Protein AF-A0A2U9IIN0-F1 (afdb_monomer_lite)

pLDDT: mean 88.72, std 10.14, range [49.75, 96.94]

InterPro domains:
  IPR007527 Zinc finger, SWIM-type [PS50966] (30-64)

Radius of gyration: 11.95 Å; chains: 1; bounding box: 28×23×34 Å

Organism: NCBI:txid41673

Secondary structure (DSSP, 8-state):
---EEEEEEEETTEEEEEEEEE-SSSSSEEEEEEEEETTEEEEEEETTS-TT-HHHHHHHHHHHHHHHHHTT-

Structure (mmCIF, N/CA/C/O backbone):
data_AF-A0A2U9IIN0-F1
#
_entry.id   AF-A0A2U9IIN0-F1
#
loop_
_atom_site.group_PDB
_atom_site.id
_atom_site.type_symbol
_atom_site.label_atom_id
_atom_site.label_alt_id
_atom_site.label_comp_id
_atom_site.label_asym_id
_atom_site.label_entity_id
_atom_site.label_seq_id
_atom_site.pdbx_PDB_ins_code
_atom_site.Cartn_x
_atom_site.Cartn_y
_atom_site.Cartn_z
_atom_site.occupancy
_atom_site.B_iso_or_equiv
_atom_site.auth_seq_id
_atom_site.auth_comp_id
_atom_site.auth_asym_id
_atom_site.auth_atom_id
_atom_site.pdbx_PDB_model_num
ATOM 1 N N . MET A 1 1 ? 10.079 -13.480 -2.986 1.00 60.75 1 MET A N 1
ATOM 2 C CA . MET A 1 1 ? 9.926 -12.064 -2.584 1.00 60.75 1 MET A CA 1
ATOM 3 C C . MET A 1 1 ? 8.521 -11.876 -2.043 1.00 60.75 1 MET A C 1
ATOM 5 O O . MET A 1 1 ? 7.587 -12.331 -2.694 1.00 60.75 1 MET A O 1
ATOM 9 N N . ASN A 1 2 ? 8.386 -11.285 -0.855 1.00 82.88 2 ASN A N 1
ATOM 10 C CA . ASN A 1 2 ? 7.098 -11.036 -0.202 1.00 82.88 2 ASN A CA 1
ATOM 11 C C . ASN A 1 2 ? 6.623 -9.601 -0.471 1.00 82.88 2 ASN A C 1
ATOM 13 O O . ASN A 1 2 ? 7.397 -8.770 -0.937 1.00 82.88 2 ASN A O 1
ATOM 17 N N . ILE A 1 3 ? 5.339 -9.337 -0.224 1.00 91.75 3 ILE A N 1
ATOM 18 C CA . ILE A 1 3 ? 4.801 -7.971 -0.203 1.00 91.75 3 ILE A CA 1
ATOM 19 C C . ILE A 1 3 ? 5.231 -7.331 1.115 1.00 91.75 3 ILE A C 1
ATOM 21 O O . ILE A 1 3 ? 5.102 -7.959 2.163 1.00 91.75 3 ILE A O 1
ATOM 25 N N . GLU A 1 4 ? 5.713 -6.094 1.063 1.00 93.62 4 GLU A N 1
ATOM 26 C CA . GLU A 1 4 ? 6.170 -5.362 2.245 1.00 93.62 4 GLU A CA 1
ATOM 27 C C . GLU A 1 4 ? 5.372 -4.069 2.399 1.00 93.62 4 GLU A C 1
ATOM 29 O O . GLU A 1 4 ? 5.262 -3.281 1.458 1.00 93.62 4 GLU A O 1
ATOM 34 N N . ILE A 1 5 ? 4.808 -3.841 3.585 1.00 94.50 5 ILE A N 1
ATOM 35 C CA . ILE A 1 5 ? 4.151 -2.577 3.931 1.00 94.50 5 ILE A CA 1
ATOM 36 C C . ILE A 1 5 ? 5.223 -1.649 4.504 1.00 94.50 5 ILE A C 1
ATOM 38 O O . ILE A 1 5 ? 5.785 -1.931 5.558 1.00 94.50 5 ILE A O 1
ATOM 42 N N . LEU A 1 6 ? 5.497 -0.544 3.814 1.00 95.25 6 LEU A N 1
ATOM 43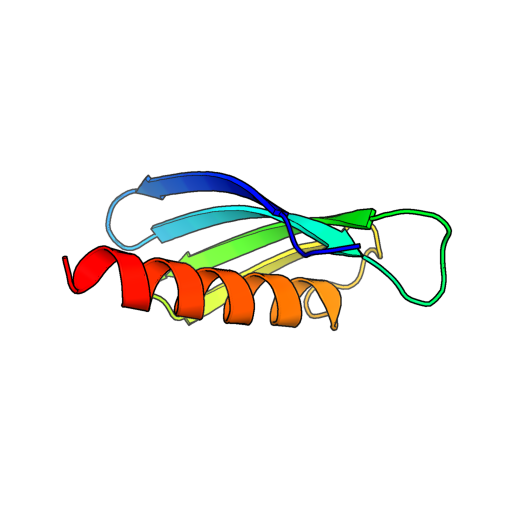 C CA . LEU A 1 6 ? 6.502 0.440 4.220 1.00 95.25 6 LEU A CA 1
ATOM 44 C C . LEU A 1 6 ? 5.930 1.463 5.203 1.00 95.25 6 LEU A C 1
ATOM 46 O O . LEU A 1 6 ? 6.598 1.864 6.152 1.00 95.25 6 LEU A O 1
ATOM 50 N N . SER A 1 7 ? 4.701 1.923 4.964 1.00 95.94 7 SER A N 1
ATOM 51 C CA . SER A 1 7 ? 4.052 2.912 5.821 1.00 95.94 7 SER A CA 1
ATOM 52 C C . SER A 1 7 ? 2.537 2.800 5.754 1.00 95.94 7 SER A C 1
ATOM 54 O O . SER A 1 7 ? 1.967 2.464 4.717 1.00 95.94 7 SER A O 1
ATOM 56 N N . VAL A 1 8 ? 1.889 3.113 6.874 1.00 95.75 8 VAL A N 1
ATOM 57 C CA . VAL A 1 8 ? 0.438 3.250 6.987 1.00 95.75 8 VAL A CA 1
ATOM 58 C C . VAL A 1 8 ? 0.164 4.576 7.683 1.00 95.75 8 VAL A C 1
ATOM 60 O O . VAL A 1 8 ? 0.515 4.743 8.850 1.00 95.75 8 VAL A O 1
ATOM 63 N N . LYS A 1 9 ? -0.477 5.511 6.983 1.00 95.94 9 LYS A N 1
ATOM 64 C CA . LYS A 1 9 ? -0.940 6.785 7.545 1.00 95.94 9 LYS A CA 1
ATOM 65 C C . LYS A 1 9 ? -2.459 6.793 7.571 1.00 95.94 9 LYS A C 1
ATOM 67 O O . LYS A 1 9 ? -3.086 6.519 6.552 1.00 95.94 9 LYS A O 1
ATOM 72 N N . LYS A 1 10 ? -3.046 7.099 8.725 1.00 93.31 10 LYS A N 1
ATOM 73 C CA . LYS A 1 10 ? -4.497 7.220 8.902 1.00 93.31 10 LYS A CA 1
ATOM 74 C C . LYS A 1 10 ? -4.849 8.677 9.174 1.00 93.31 10 LYS A C 1
ATOM 76 O O . LYS A 1 10 ? -4.215 9.293 10.023 1.00 93.31 10 LYS A O 1
ATOM 81 N N . ASP A 1 11 ? -5.844 9.185 8.461 1.00 92.31 11 ASP A N 1
ATOM 82 C CA . ASP A 1 11 ? -6.390 10.534 8.593 1.00 92.31 11 ASP A CA 1
ATOM 83 C C . ASP A 1 11 ? -7.921 10.445 8.521 1.00 92.31 11 ASP A C 1
ATOM 85 O O . ASP A 1 11 ? -8.511 10.298 7.448 1.00 92.31 11 ASP A O 1
ATOM 89 N N . GLY A 1 12 ? -8.571 10.407 9.687 1.00 91.88 12 GLY A N 1
ATOM 90 C CA . GLY A 1 12 ? -10.004 10.122 9.794 1.00 91.88 12 GLY A CA 1
ATOM 91 C C . GLY A 1 12 ? -10.382 8.792 9.130 1.00 91.88 12 GLY A C 1
ATOM 92 O O . GLY A 1 12 ? -9.866 7.733 9.492 1.00 91.88 12 GLY A O 1
ATOM 93 N N . ASN A 1 13 ? -11.266 8.857 8.131 1.00 92.06 13 ASN A N 1
ATOM 94 C CA . ASN A 1 13 ? -11.700 7.694 7.347 1.00 92.06 13 ASN A CA 1
ATOM 95 C C . ASN A 1 13 ? -10.716 7.302 6.238 1.00 92.06 13 ASN A C 1
ATOM 97 O O . ASN A 1 13 ? -10.855 6.223 5.651 1.00 92.06 13 ASN A O 1
ATOM 101 N N . LYS A 1 14 ? -9.729 8.155 5.947 1.00 95.81 14 LYS A N 1
ATOM 102 C CA . LYS A 1 14 ? -8.743 7.912 4.901 1.00 95.81 14 LYS A CA 1
ATOM 103 C C . LYS A 1 14 ? -7.549 7.158 5.460 1.00 95.81 14 LYS A C 1
ATOM 105 O O . LYS A 1 14 ? -7.019 7.474 6.521 1.00 95.81 14 LYS A O 1
ATOM 110 N N . THR A 1 15 ? -7.093 6.155 4.723 1.00 96.25 15 THR A N 1
ATOM 111 C CA . THR A 1 15 ? -5.856 5.435 5.022 1.00 96.25 15 THR A CA 1
ATOM 112 C C . THR A 1 15 ? -4.977 5.402 3.786 1.00 96.25 15 THR A C 1
ATOM 114 O O . THR A 1 15 ? -5.380 4.889 2.749 1.00 96.25 15 THR A O 1
ATOM 117 N N . VAL A 1 16 ? -3.760 5.919 3.901 1.00 96.94 16 VAL A N 1
ATOM 118 C CA . VAL A 1 16 ? -2.732 5.824 2.865 1.00 96.94 16 VAL A CA 1
ATOM 119 C C . VAL A 1 16 ? -1.775 4.707 3.250 1.00 96.94 16 VAL A C 1
ATOM 121 O O . VAL A 1 16 ? -1.251 4.695 4.365 1.00 96.94 16 VAL A O 1
ATOM 124 N N . VAL A 1 17 ? -1.560 3.765 2.338 1.00 96.88 17 VAL A N 1
ATOM 125 C CA . VAL A 1 17 ? -0.635 2.648 2.535 1.00 96.88 17 VAL A CA 1
ATOM 126 C C . VAL A 1 17 ? 0.397 2.664 1.420 1.00 96.88 17 VAL A C 1
ATOM 128 O O . VAL A 1 17 ? 0.048 2.580 0.243 1.00 96.88 17 VAL A O 1
ATOM 131 N N . ASP A 1 18 ? 1.665 2.745 1.800 1.00 96.88 18 ASP A N 1
ATOM 132 C CA . ASP A 1 18 ? 2.809 2.636 0.902 1.00 96.88 18 ASP A CA 1
ATOM 133 C C . ASP A 1 18 ? 3.445 1.253 1.077 1.00 96.88 18 ASP A C 1
ATOM 135 O O . ASP A 1 18 ? 3.652 0.797 2.204 1.00 96.88 18 ASP A O 1
ATOM 139 N N . GLY A 1 19 ? 3.773 0.580 -0.024 1.00 95.44 19 GLY A N 1
ATOM 140 C CA . GLY A 1 19 ? 4.340 -0.763 0.009 1.00 95.44 19 GLY A CA 1
ATOM 141 C C . GLY A 1 19 ? 5.148 -1.143 -1.227 1.00 95.44 19 GLY A C 1
ATOM 142 O O . GLY A 1 19 ? 5.130 -0.460 -2.254 1.00 95.44 19 GLY A O 1
ATOM 143 N N . LEU A 1 20 ? 5.860 -2.261 -1.111 1.00 94.62 20 LEU A N 1
ATOM 144 C CA . LEU A 1 20 ? 6.597 -2.910 -2.189 1.00 94.62 20 LEU A CA 1
ATOM 145 C C . LEU A 1 20 ? 5.871 -4.184 -2.605 1.00 94.62 20 LEU A C 1
ATOM 147 O O . LEU A 1 20 ? 5.577 -5.044 -1.775 1.00 94.62 20 LEU A O 1
ATOM 151 N N . VAL A 1 21 ? 5.594 -4.311 -3.902 1.00 93.56 21 VAL A N 1
ATOM 152 C CA . VAL A 1 21 ? 4.926 -5.485 -4.466 1.00 93.56 21 VAL A CA 1
ATOM 153 C C . VAL A 1 21 ? 5.823 -6.130 -5.518 1.00 93.56 21 VAL A C 1
ATOM 155 O O . VAL A 1 21 ? 6.139 -5.482 -6.516 1.00 93.56 21 VAL A O 1
ATOM 158 N N . PRO A 1 22 ? 6.215 -7.402 -5.348 1.00 90.44 22 PRO A N 1
ATOM 159 C CA . PRO A 1 22 ? 7.045 -8.089 -6.324 1.00 90.44 22 PRO A CA 1
ATOM 160 C C . PRO A 1 22 ? 6.287 -8.283 -7.638 1.00 90.44 22 PRO A C 1
ATOM 162 O O . PRO A 1 22 ? 5.128 -8.724 -7.656 1.00 90.44 22 PRO A O 1
ATOM 165 N N . ALA A 1 23 ? 6.963 -7.994 -8.746 1.00 80.56 23 ALA A N 1
ATOM 166 C CA . ALA A 1 23 ? 6.469 -8.336 -10.069 1.00 80.56 23 ALA A CA 1
ATOM 167 C C . ALA A 1 23 ? 7.089 -9.639 -10.548 1.00 80.56 23 ALA A C 1
ATOM 169 O O . ALA A 1 23 ? 8.263 -9.909 -10.330 1.00 80.56 23 ALA A O 1
ATOM 170 N N . LYS A 1 24 ? 6.292 -10.434 -11.262 1.00 70.94 24 LYS A N 1
ATOM 171 C CA . LYS A 1 24 ? 6.806 -11.625 -11.946 1.00 70.94 24 LYS A CA 1
ATOM 172 C C . LYS A 1 24 ? 7.669 -11.263 -13.164 1.00 70.94 24 LYS A C 1
ATOM 174 O O . LYS A 1 24 ? 8.470 -12.082 -13.587 1.00 70.94 24 LYS A O 1
ATOM 179 N N . CYS A 1 25 ? 7.492 -10.060 -13.716 1.00 64.44 25 CYS A N 1
ATOM 180 C CA . CYS A 1 25 ? 8.061 -9.658 -15.005 1.00 64.44 25 CYS A CA 1
ATOM 181 C C . CYS A 1 25 ? 9.347 -8.824 -14.902 1.00 64.44 25 CYS A C 1
ATOM 183 O O . CYS A 1 25 ? 9.988 -8.592 -15.919 1.00 64.44 25 CYS A O 1
ATOM 185 N N . ALA A 1 26 ? 9.720 -8.348 -13.713 1.00 62.91 26 ALA A N 1
ATOM 186 C CA . ALA A 1 26 ? 10.902 -7.514 -13.518 1.00 62.91 26 ALA A CA 1
ATOM 187 C C . ALA A 1 26 ? 11.707 -8.019 -12.320 1.00 62.91 26 ALA A C 1
ATOM 189 O O . ALA A 1 26 ? 11.135 -8.475 -11.330 1.00 62.91 26 ALA A O 1
ATOM 190 N N . ILE A 1 27 ? 13.034 -7.909 -12.397 1.00 66.31 27 ILE A N 1
ATOM 191 C CA . ILE A 1 27 ? 13.917 -8.132 -11.250 1.00 66.31 27 ILE A CA 1
ATOM 192 C C . ILE A 1 27 ? 13.681 -6.977 -10.269 1.00 66.31 27 ILE A C 1
ATOM 194 O O . ILE A 1 27 ? 14.205 -5.880 -10.446 1.00 66.31 27 ILE A O 1
ATOM 198 N N . GLY A 1 28 ? 12.821 -7.209 -9.274 1.00 81.75 28 GLY A N 1
ATOM 199 C CA . GLY A 1 28 ? 12.551 -6.267 -8.190 1.00 81.75 28 GLY A CA 1
ATOM 200 C C . GLY A 1 28 ? 11.082 -6.156 -7.778 1.00 81.75 28 GLY A C 1
ATOM 201 O O . GLY A 1 28 ? 10.214 -6.940 -8.171 1.00 81.75 28 GLY A O 1
ATOM 202 N N . SER A 1 29 ? 10.818 -5.141 -6.960 1.00 88.88 29 SER A N 1
ATOM 203 C CA . SER A 1 29 ? 9.488 -4.811 -6.453 1.00 88.88 29 SER A CA 1
ATOM 204 C C . SER A 1 29 ? 9.039 -3.453 -6.973 1.00 88.88 29 SER A C 1
ATOM 206 O O . SER A 1 29 ? 9.820 -2.506 -7.033 1.00 88.88 29 SER A O 1
ATOM 208 N N . TYR A 1 30 ? 7.757 -3.344 -7.299 1.00 91.12 30 TYR A N 1
ATOM 209 C CA . TYR A 1 30 ? 7.116 -2.080 -7.624 1.00 91.12 30 TYR A CA 1
ATOM 210 C C . TYR A 1 30 ? 6.740 -1.365 -6.331 1.00 91.12 30 TYR A C 1
ATOM 212 O O . TYR A 1 30 ? 6.097 -1.946 -5.456 1.00 91.12 30 TYR A O 1
ATOM 220 N N . LYS A 1 31 ? 7.094 -0.085 -6.231 1.00 93.50 31 LYS A N 1
ATOM 221 C CA . LYS A 1 31 ? 6.517 0.832 -5.252 1.00 93.50 31 LYS A CA 1
ATOM 222 C C . LYS A 1 31 ? 5.065 1.079 -5.625 1.00 93.50 31 LYS A C 1
ATOM 224 O O . LYS A 1 31 ? 4.740 1.434 -6.765 1.00 93.50 31 LYS A O 1
ATOM 229 N N . VAL A 1 32 ? 4.208 0.867 -4.643 1.00 95.44 32 VAL A N 1
ATOM 230 C CA . VAL A 1 32 ? 2.766 1.000 -4.757 1.00 95.44 32 VAL A CA 1
ATOM 231 C C . VAL A 1 32 ? 2.281 1.830 -3.582 1.00 95.44 32 VAL A C 1
ATOM 233 O O . VAL A 1 32 ? 2.628 1.559 -2.435 1.00 95.44 32 VAL A O 1
ATOM 236 N N . ARG A 1 33 ? 1.445 2.817 -3.875 1.00 96.94 33 ARG A N 1
ATOM 237 C CA . ARG A 1 33 ? 0.649 3.546 -2.898 1.00 96.94 33 ARG A CA 1
ATOM 238 C C . ARG A 1 33 ? -0.814 3.246 -3.160 1.00 96.94 33 ARG A C 1
ATOM 240 O O . ARG A 1 33 ? -1.275 3.398 -4.288 1.00 96.94 33 ARG A O 1
ATOM 247 N N . ILE A 1 34 ? -1.544 2.855 -2.128 1.00 96.75 34 ILE A N 1
ATOM 248 C CA . ILE A 1 34 ? -3.003 2.753 -2.163 1.00 96.75 34 ILE A CA 1
ATOM 249 C C . ILE A 1 34 ? -3.599 3.770 -1.193 1.00 96.75 34 ILE A C 1
ATOM 251 O O . ILE A 1 34 ? -3.045 4.029 -0.124 1.00 96.75 34 ILE A O 1
ATOM 255 N N . ILE A 1 35 ? -4.731 4.346 -1.575 1.00 96.19 35 ILE A N 1
ATOM 256 C CA . ILE A 1 35 ? -5.532 5.235 -0.742 1.00 96.19 35 ILE A CA 1
ATOM 257 C C . ILE A 1 35 ? -6.865 4.541 -0.519 1.00 96.19 35 ILE A C 1
ATOM 259 O O . ILE A 1 35 ? -7.545 4.139 -1.468 1.00 96.19 35 ILE A O 1
ATOM 263 N N . LEU A 1 36 ? -7.218 4.387 0.748 1.00 95.44 36 LEU A N 1
ATOM 264 C CA . LEU A 1 36 ? -8.465 3.798 1.191 1.00 95.44 36 LEU A CA 1
ATOM 265 C C . LEU A 1 36 ? -9.339 4.875 1.820 1.00 95.44 36 LEU A C 1
ATOM 267 O O . LEU A 1 36 ? -8.822 5.727 2.535 1.00 95.44 36 LEU A O 1
ATOM 271 N N . ASP A 1 37 ? -10.646 4.787 1.612 1.00 95.25 37 ASP A N 1
ATOM 272 C CA . ASP A 1 37 ? -11.660 5.507 2.381 1.00 95.25 37 ASP A CA 1
ATOM 273 C C . ASP A 1 37 ? -12.610 4.472 2.986 1.00 95.25 37 ASP A C 1
ATOM 275 O O . ASP A 1 37 ? -13.109 3.604 2.267 1.00 95.25 37 ASP A O 1
ATOM 279 N N . ASN A 1 38 ? -12.800 4.484 4.308 1.00 91.69 38 ASN A N 1
ATOM 280 C CA . ASN A 1 38 ? -13.613 3.476 5.004 1.00 91.69 38 ASN A CA 1
ATOM 281 C C . ASN A 1 38 ? -13.236 2.026 4.607 1.00 91.69 38 ASN A C 1
ATOM 283 O O . ASN A 1 38 ? -14.093 1.190 4.317 1.00 91.69 38 ASN A O 1
ATOM 287 N N . ASN A 1 39 ? -11.930 1.733 4.533 1.00 88.00 39 ASN A N 1
ATOM 288 C CA . ASN A 1 39 ? -11.346 0.452 4.093 1.00 88.00 39 ASN A CA 1
ATOM 289 C C . ASN A 1 39 ? -11.640 0.026 2.635 1.00 88.00 39 ASN A C 1
ATOM 291 O O . ASN A 1 39 ? -11.263 -1.082 2.226 1.00 88.00 39 ASN A O 1
ATOM 295 N N . LYS A 1 40 ? -12.268 0.880 1.824 1.00 92.06 40 LYS A N 1
ATOM 296 C CA . LYS A 1 40 ? -12.458 0.664 0.385 1.00 92.06 40 LYS A C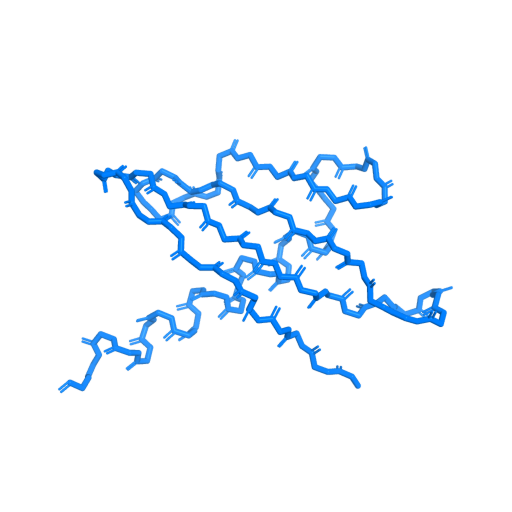A 1
ATOM 297 C C . LYS A 1 40 ? -11.330 1.327 -0.389 1.00 92.06 40 LYS A C 1
ATOM 299 O O . LYS A 1 40 ? -10.975 2.460 -0.094 1.00 92.06 40 LYS A O 1
ATOM 304 N N . LEU A 1 41 ? -10.772 0.626 -1.374 1.00 94.12 41 LEU A N 1
ATOM 305 C CA . LEU A 1 41 ? -9.765 1.189 -2.273 1.00 94.12 41 LEU A CA 1
ATOM 306 C C . LEU A 1 41 ? -10.409 2.273 -3.145 1.00 94.12 41 LEU A C 1
ATOM 308 O O . LEU A 1 41 ? -11.304 1.959 -3.923 1.00 94.12 41 LEU A O 1
ATOM 312 N N . VAL A 1 42 ? -9.966 3.525 -2.999 1.00 94.88 42 VAL A N 1
ATOM 313 C CA . VAL A 1 42 ? -10.493 4.674 -3.764 1.00 94.88 42 VAL A CA 1
ATOM 314 C C . VAL A 1 42 ? -9.500 5.225 -4.779 1.00 94.88 42 VAL A C 1
ATOM 316 O O . VAL A 1 42 ? -9.909 5.855 -5.745 1.00 94.88 42 VAL A O 1
ATOM 319 N N . SER A 1 43 ? -8.200 5.004 -4.578 1.00 94.12 43 SER A N 1
ATOM 320 C CA . SER A 1 43 ? -7.170 5.404 -5.537 1.00 94.12 43 SER A CA 1
ATOM 321 C C . SER A 1 43 ? -5.896 4.594 -5.328 1.00 94.12 43 SER A C 1
ATOM 323 O O . SER A 1 43 ? -5.624 4.110 -4.223 1.00 94.12 43 SER A O 1
ATOM 325 N N . SER A 1 44 ? -5.092 4.465 -6.377 1.00 95.25 44 SER A N 1
ATOM 326 C CA . SER A 1 44 ? -3.769 3.867 -6.288 1.00 95.25 44 SER A CA 1
ATOM 327 C C . SER A 1 44 ? -2.784 4.470 -7.278 1.00 95.25 44 SER A C 1
ATOM 329 O O . SER A 1 44 ? -3.136 4.908 -8.365 1.00 95.25 44 SER A O 1
ATOM 331 N N . GLN A 1 45 ? -1.516 4.478 -6.877 1.00 94.88 45 GLN A N 1
ATOM 332 C CA . GLN A 1 45 ? -0.384 4.865 -7.704 1.00 94.88 45 GLN A CA 1
ATOM 333 C C . GLN A 1 45 ? 0.629 3.729 -7.688 1.00 94.88 45 GLN A C 1
ATOM 335 O O . GLN A 1 45 ? 1.071 3.285 -6.628 1.00 94.88 45 GLN A O 1
ATOM 340 N N . CYS A 1 46 ? 1.017 3.259 -8.866 1.00 92.62 46 CYS A N 1
ATOM 341 C CA . CYS A 1 46 ? 2.035 2.233 -9.011 1.00 92.62 46 CYS A CA 1
ATOM 342 C C . CYS A 1 46 ? 3.103 2.695 -9.997 1.00 92.62 46 CYS A C 1
ATOM 344 O O . CYS A 1 46 ? 2.801 3.347 -10.994 1.00 92.62 46 CYS A O 1
ATOM 346 N N . GLN A 1 47 ? 4.353 2.284 -9.772 1.00 90.75 47 GLN A N 1
ATOM 347 C CA . GLN A 1 47 ? 5.441 2.513 -10.729 1.00 90.75 47 GLN A CA 1
ATOM 348 C C . GLN A 1 47 ? 5.176 1.924 -12.129 1.00 90.75 47 GLN A C 1
ATOM 350 O O . GLN A 1 47 ? 5.827 2.341 -13.081 1.00 90.75 47 GLN A O 1
ATOM 355 N N . CYS A 1 48 ? 4.217 0.999 -12.285 1.00 88.00 48 CYS A N 1
ATOM 356 C CA . CYS A 1 48 ? 3.790 0.501 -13.599 1.00 88.00 48 CYS A CA 1
ATOM 357 C C . CYS A 1 48 ? 2.923 1.494 -14.396 1.00 88.00 48 CYS A C 1
ATOM 359 O O . CYS A 1 48 ? 2.602 1.213 -15.542 1.00 88.00 48 CYS A O 1
ATOM 361 N N . LYS A 1 49 ? 2.594 2.661 -13.820 1.00 85.62 49 LYS A N 1
ATOM 362 C CA . LYS A 1 49 ? 1.799 3.754 -14.413 1.00 85.62 49 LYS A CA 1
ATOM 363 C C . LYS A 1 49 ? 0.312 3.456 -14.628 1.00 85.62 49 LYS A C 1
ATOM 365 O O . LYS A 1 49 ? -0.425 4.359 -15.001 1.00 85.62 49 LYS A O 1
ATOM 370 N N . GLU A 1 50 ? -0.141 2.243 -14.338 1.00 84.50 50 GLU A N 1
ATOM 371 C CA . GLU A 1 50 ? -1.561 1.895 -14.333 1.00 84.50 50 GLU A CA 1
ATOM 372 C C . GLU A 1 50 ? -2.194 2.189 -12.965 1.00 84.50 50 GLU A C 1
ATOM 374 O O . GLU A 1 50 ? -1.676 1.768 -11.922 1.00 84.50 50 GLU A O 1
ATOM 379 N N . GLU A 1 51 ? -3.335 2.885 -12.975 1.00 77.31 51 GLU A N 1
ATOM 380 C CA . GLU A 1 51 ? -4.058 3.285 -11.761 1.00 77.31 51 GLU A CA 1
ATOM 381 C C . GLU A 1 51 ? -4.545 2.071 -10.961 1.00 77.31 51 GLU A C 1
ATOM 383 O O . GLU A 1 51 ? -4.351 2.022 -9.753 1.00 77.31 51 GLU A O 1
ATOM 388 N N . LEU A 1 52 ? -5.101 1.051 -11.622 1.00 86.31 52 LEU A N 1
ATOM 389 C CA . LEU A 1 52 ? -5.721 -0.125 -10.995 1.00 86.31 52 LEU A CA 1
ATOM 390 C C . LEU A 1 52 ? -5.073 -1.429 -11.486 1.00 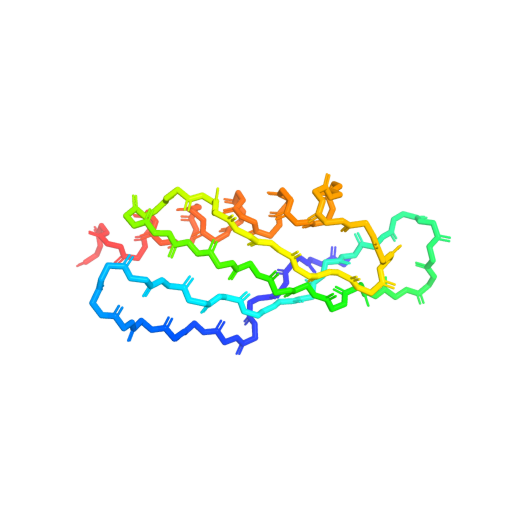86.31 52 LEU A C 1
ATOM 392 O O . LEU A 1 52 ? -5.699 -2.298 -12.084 1.00 86.31 52 LEU A O 1
ATOM 396 N N . CYS A 1 53 ? -3.774 -1.565 -11.231 1.00 90.19 53 CYS A N 1
ATOM 397 C CA . CYS A 1 53 ? -3.004 -2.745 -11.619 1.00 90.19 53 CYS A CA 1
ATOM 398 C C . CYS A 1 53 ? -3.084 -3.889 -10.596 1.00 90.19 53 CYS A C 1
ATOM 400 O O . CYS A 1 53 ? -3.419 -3.712 -9.419 1.00 90.19 53 CYS A O 1
ATOM 402 N N . SER A 1 54 ? -2.632 -5.077 -11.006 1.00 91.44 54 SER A N 1
ATOM 403 C CA . SER A 1 54 ? -2.510 -6.232 -10.107 1.00 91.44 54 SER A CA 1
ATOM 404 C C . SER A 1 54 ? -1.608 -5.964 -8.894 1.00 91.44 54 SER A C 1
ATOM 406 O O . SER A 1 54 ? -1.775 -6.612 -7.862 1.00 91.44 54 SER A O 1
ATOM 408 N N . HIS A 1 55 ? -0.657 -5.025 -8.984 1.00 93.25 55 HIS A N 1
ATOM 409 C CA . HIS A 1 55 ? 0.193 -4.653 -7.852 1.00 93.25 55 HIS A CA 1
ATOM 410 C C . HIS A 1 55 ? -0.599 -3.908 -6.766 1.00 93.25 55 HIS A C 1
ATOM 412 O O . HIS A 1 55 ? -0.487 -4.251 -5.590 1.00 93.25 55 HIS A O 1
ATOM 418 N N . ALA A 1 56 ? -1.451 -2.955 -7.156 1.00 94.56 56 ALA A N 1
ATOM 419 C CA . ALA A 1 56 ? -2.330 -2.228 -6.239 1.00 94.56 56 ALA A CA 1
ATOM 420 C C . ALA A 1 56 ? -3.294 -3.170 -5.508 1.00 94.56 56 ALA A C 1
ATOM 422 O O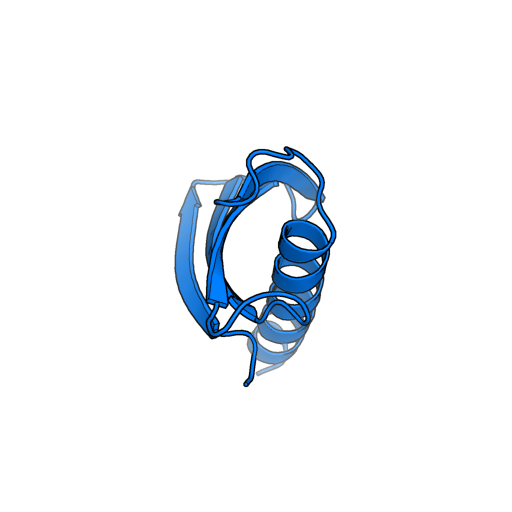 . ALA A 1 56 ? -3.39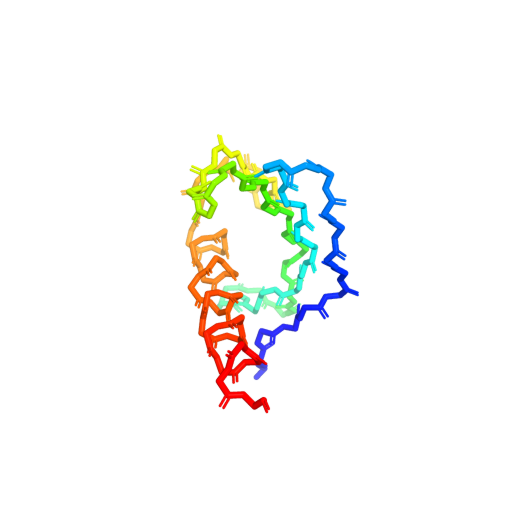3 -3.128 -4.281 1.00 94.56 56 ALA A O 1
ATOM 423 N N . ILE A 1 57 ? -3.925 -4.091 -6.244 1.00 94.06 57 ILE A N 1
ATOM 424 C CA . ILE A 1 57 ? -4.838 -5.085 -5.664 1.00 94.06 57 ILE A CA 1
ATOM 425 C C . ILE A 1 57 ? -4.113 -6.007 -4.678 1.00 94.06 57 ILE A C 1
ATOM 427 O O . ILE A 1 57 ? -4.614 -6.258 -3.583 1.00 94.06 57 ILE A O 1
ATOM 431 N N . LYS A 1 58 ? -2.909 -6.482 -5.022 1.00 94.19 58 LYS A N 1
ATOM 432 C CA . LYS A 1 58 ? -2.093 -7.309 -4.121 1.00 94.19 58 LYS A CA 1
ATOM 433 C C . LYS A 1 58 ? -1.748 -6.579 -2.826 1.00 94.19 58 LYS A C 1
ATOM 435 O O . LYS A 1 58 ? -1.908 -7.166 -1.757 1.00 94.19 58 LYS A O 1
ATOM 440 N N . LEU A 1 59 ? -1.315 -5.316 -2.908 1.00 95.25 59 LEU A N 1
ATOM 441 C CA . LEU A 1 59 ? -1.023 -4.523 -1.713 1.00 95.25 59 LEU A CA 1
ATOM 442 C C . LEU A 1 59 ? -2.281 -4.324 -0.860 1.00 95.25 59 LEU A C 1
ATOM 444 O O . LEU A 1 59 ? -2.223 -4.485 0.355 1.00 95.25 59 LEU A O 1
ATOM 448 N N . TYR A 1 60 ? -3.424 -4.040 -1.488 1.00 95.69 60 TYR A N 1
ATOM 449 C CA . TYR A 1 60 ? -4.702 -3.880 -0.797 1.00 95.69 60 TYR A CA 1
ATOM 450 C C . TYR A 1 60 ? -5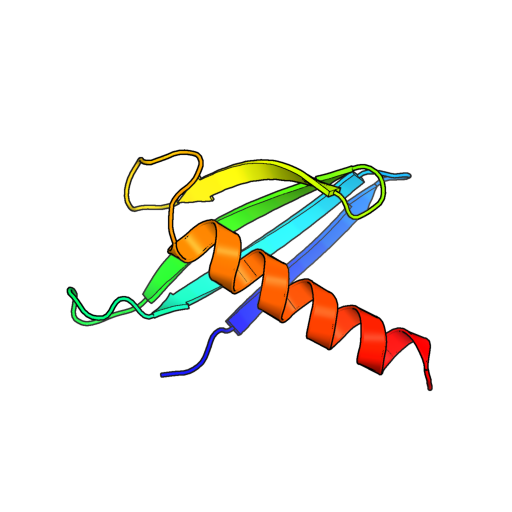.125 -5.139 -0.036 1.00 95.69 60 TYR A C 1
ATOM 452 O O . TYR A 1 60 ? -5.439 -5.068 1.153 1.00 95.69 60 TYR A O 1
ATOM 460 N N . LEU A 1 61 ? -5.101 -6.299 -0.696 1.00 94.31 61 LEU A N 1
ATOM 461 C CA . LEU A 1 61 ? -5.451 -7.574 -0.068 1.00 94.31 61 LEU A CA 1
ATOM 462 C C . LEU A 1 61 ? -4.499 -7.909 1.082 1.00 94.31 61 LEU A C 1
ATOM 464 O O . LEU A 1 61 ? -4.946 -8.319 2.153 1.00 94.31 61 LEU A O 1
ATOM 468 N N . HIS A 1 62 ? -3.200 -7.678 0.882 1.00 94.50 62 HIS A N 1
ATOM 469 C CA . HIS A 1 62 ? -2.192 -7.906 1.909 1.00 94.50 62 HIS A CA 1
ATOM 470 C C . HIS A 1 62 ? -2.398 -6.989 3.124 1.00 94.50 62 HIS A C 1
ATOM 472 O O . HIS A 1 62 ? -2.425 -7.466 4.258 1.00 94.50 62 HIS A O 1
ATOM 478 N N . TYR A 1 63 ? -2.643 -5.695 2.899 1.00 94.56 63 TYR A N 1
ATOM 479 C CA . TYR A 1 63 ? -2.968 -4.745 3.962 1.00 94.56 63 TYR A CA 1
ATOM 480 C C . TYR A 1 63 ? -4.239 -5.139 4.722 1.00 94.56 63 TYR A C 1
ATOM 482 O O . TYR A 1 63 ? -4.268 -5.066 5.949 1.00 94.56 63 TYR A O 1
ATOM 490 N N . ARG A 1 64 ? -5.285 -5.593 4.022 1.00 92.81 64 ARG A N 1
ATOM 491 C CA . ARG A 1 64 ? -6.522 -6.045 4.671 1.00 92.81 64 ARG A CA 1
ATOM 492 C C . ARG A 1 64 ? -6.303 -7.251 5.570 1.00 92.81 64 ARG A C 1
ATOM 494 O O . ARG A 1 64 ? -6.814 -7.252 6.686 1.00 92.81 64 ARG A O 1
ATOM 501 N N . ALA A 1 65 ? -5.547 -8.244 5.109 1.00 90.81 65 ALA A N 1
ATOM 502 C CA . ALA A 1 65 ? -5.191 -9.400 5.926 1.00 90.81 65 ALA A CA 1
ATOM 503 C C . ALA A 1 65 ? -4.376 -8.975 7.160 1.00 90.81 65 ALA A C 1
ATOM 505 O O . ALA A 1 65 ? -4.720 -9.344 8.281 1.00 90.81 65 ALA A O 1
ATOM 506 N N . TYR A 1 66 ? -3.365 -8.121 6.962 1.00 87.75 66 TYR A N 1
ATOM 507 C CA . TYR A 1 66 ? -2.554 -7.556 8.042 1.00 87.75 66 TYR A CA 1
ATOM 508 C C . TYR A 1 66 ? -3.403 -6.799 9.077 1.00 87.75 66 TYR A C 1
ATOM 510 O O . TYR A 1 66 ? -3.275 -7.023 10.280 1.00 87.75 66 TYR A O 1
ATOM 518 N N . ASN A 1 67 ? -4.304 -5.919 8.629 1.00 86.31 67 ASN A N 1
ATOM 519 C CA . ASN A 1 67 ? -5.143 -5.131 9.528 1.00 86.31 67 ASN A CA 1
ATOM 520 C C . ASN A 1 67 ? -6.185 -5.991 10.259 1.00 86.31 67 ASN A C 1
ATOM 522 O O . ASN A 1 67 ? -6.421 -5.766 11.443 1.00 86.31 67 ASN A O 1
ATOM 526 N N . TYR A 1 68 ? -6.750 -7.005 9.596 1.00 85.25 68 TYR A N 1
ATOM 527 C CA . TYR A 1 68 ? -7.668 -7.955 10.226 1.00 85.25 68 TYR A CA 1
ATOM 528 C C . TYR A 1 68 ? -7.002 -8.728 11.370 1.00 85.25 68 TYR A C 1
ATOM 530 O O . TYR A 1 68 ? -7.590 -8.864 12.439 1.00 85.25 68 TYR A O 1
ATOM 538 N N . MET A 1 69 ? -5.766 -9.197 11.168 1.00 81.50 69 MET A N 1
ATOM 539 C CA . MET A 1 69 ? -5.008 -9.899 12.208 1.00 81.50 69 MET A CA 1
ATOM 540 C C . MET A 1 69 ? -4.674 -8.978 13.386 1.00 81.50 69 MET A C 1
ATOM 542 O O . MET A 1 69 ? -4.833 -9.371 14.536 1.00 81.50 69 MET A O 1
ATOM 546 N N . ARG A 1 70 ? -4.266 -7.733 13.109 1.00 77.12 70 ARG A N 1
ATOM 547 C CA . ARG A 1 70 ? -3.853 -6.777 14.145 1.00 77.12 70 ARG A CA 1
ATOM 548 C C . ARG A 1 70 ? -5.004 -6.280 15.028 1.00 77.12 70 ARG A C 1
ATOM 550 O O . ARG A 1 70 ? -4.773 -5.965 16.184 1.00 77.12 70 ARG A O 1
ATOM 557 N N . ASN A 1 71 ? -6.224 -6.206 14.502 1.00 71.56 71 ASN A N 1
ATOM 558 C CA . ASN A 1 71 ? -7.407 -5.774 15.257 1.00 71.56 71 ASN A CA 1
ATOM 559 C C . ASN A 1 71 ? -8.042 -6.899 16.106 1.00 71.56 71 ASN A C 1
ATOM 561 O O . ASN A 1 71 ? -9.069 -6.665 16.739 1.00 71.56 71 ASN A O 1
ATOM 565 N N . ARG A 1 72 ? -7.482 -8.117 16.082 1.00 62.59 72 ARG A N 1
ATOM 566 C CA . ARG A 1 72 ? -7.988 -9.286 16.820 1.00 62.59 72 ARG A CA 1
ATOM 567 C C . ARG A 1 72 ? -7.133 -9.646 18.049 1.00 62.59 72 ARG A C 1
ATOM 569 O O . ARG A 1 72 ? -7.417 -10.647 18.699 1.00 62.59 72 ARG A O 1
ATOM 576 N N . SER A 1 73 ? -6.085 -8.870 18.327 1.00 49.75 73 SER A N 1
ATOM 577 C CA . SER A 1 73 ? -5.243 -8.936 19.533 1.00 49.75 73 SER A CA 1
ATOM 578 C C . SER A 1 73 ? -5.576 -7.776 20.456 1.00 49.75 73 SER A C 1
ATOM 580 O O . SER A 1 73 ? -5.508 -7.994 21.680 1.00 49.75 73 SER A O 1
#

Foldseek 3Di:
DDKAWPDWDDDPQKIKTWIWDDDPVDDGTKIKIFIGGNLHTDWIDIPVRDTDDPRNVRNSVVVVVVVVVVVVD

Sequence (73 aa):
MNIEILSVKKDGNKTVVDGLVPAKCAIGSYKVRIILDNNKLVSSQCQCKEELCSHAIKLYLHYRAYNYMRNRS